Protein AF-A0A194QDL7-F1 (afdb_monomer_lite)

Secondary structure (DSSP, 8-state):
---------------------PPPP----PPP---SHHHHHHHHHHHHHHHHHHHHHHHHHHHHHHHHHHHHHHHHHH-GGG-TTPPPP-HHHHHHHHHHHHHHHHHHHHHHHHHHHHHHHHHHH--SEEESS----PPPSSTTEEEHHHHHHHHHHHHHHHHHHHHHHHHHHHHHS---

Radius of gyration: 39.27 Å; chains: 1; bounding box: 114×45×136 Å

Foldseek 3Di:
DDDDDDDDDDDDDDDDDDDDDDDDDDDDDDPDPPPDLVPVLCPLVVVLVVLVVVLVVLVVLLVVLVVVQVVLVVCCVVPVVVNPPDDRRPNVVSVVSNVVSVVSNVVSVVVSVVSVVVVVVCCVVPVAAEDAPDPDPDDDPDPRYHYPVRVVVVVVVVVVVVVVVVVVVVVVVVVPPDDD

Sequence (180 aa):
MNTVGGQPNVGMQMPVAGPIMQQPSPQQMQPAMSQQTQQDKLDNISKVKTLMGSLRESLNMSLKTGAQILHQNHCIDSNPQKSLDNPVPRFDKNLEEFFSLCDQMELHLRTAMTCIQQAQSAAHYLPLTVNTSRLDSGPPTQDTQLTYPQYLNTVRLQISYAKDIHDTLVAAAQNISPTE

pLDDT: mean 76.93, std 20.9, range [36.0, 98.5]

Organism: Papilio xuthus (NCBI:txid66420)

InterPro domains:
  IPR021018 Mediator complex, subunit Med29, metazoa [PF11568] (40-177)
  IPR021018 Mediator complex, subunit Med29, metazoa [PTHR28314] (8-178)

Structure (mmCIF, N/CA/C/O backbone):
data_AF-A0A194QDL7-F1
#
_entry.id   AF-A0A194QDL7-F1
#
loop_
_atom_site.group_PDB
_atom_site.id
_atom_site.type_symbol
_atom_site.label_atom_id
_atom_site.label_alt_id
_atom_site.label_comp_id
_atom_site.label_asym_id
_atom_site.label_entity_id
_atom_sit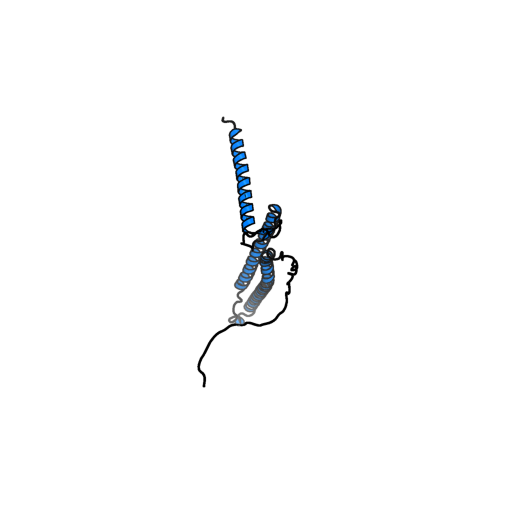e.label_seq_id
_atom_site.pdbx_PDB_ins_code
_atom_site.Cartn_x
_atom_site.Cartn_y
_atom_site.Cartn_z
_atom_site.occupancy
_atom_site.B_iso_or_equiv
_atom_site.auth_seq_id
_atom_site.auth_comp_id
_atom_site.auth_asym_id
_atom_site.auth_atom_id
_atom_site.pdbx_PDB_model_num
ATOM 1 N N . MET A 1 1 ? 66.497 2.562 92.379 1.00 43.41 1 MET A N 1
ATOM 2 C CA . MET A 1 1 ? 65.681 3.672 91.838 1.00 43.41 1 MET A CA 1
ATOM 3 C C . MET A 1 1 ? 64.584 3.070 90.977 1.00 43.41 1 MET A C 1
ATOM 5 O O . MET A 1 1 ? 64.835 2.064 90.331 1.00 43.41 1 MET A O 1
ATOM 9 N N . ASN A 1 2 ? 63.372 3.599 91.131 1.00 37.22 2 ASN A N 1
ATOM 10 C CA . ASN A 1 2 ? 62.102 2.868 91.161 1.00 37.22 2 ASN A CA 1
ATOM 11 C C . ASN A 1 2 ? 61.592 2.230 89.854 1.00 37.22 2 ASN A C 1
ATOM 13 O O . ASN A 1 2 ? 61.905 2.640 88.744 1.00 37.22 2 ASN A O 1
ATOM 17 N N . THR A 1 3 ? 60.749 1.229 90.099 1.00 39.28 3 THR A N 1
ATOM 18 C CA . THR A 1 3 ? 59.991 0.283 89.268 1.00 39.28 3 THR A CA 1
ATOM 19 C C . THR A 1 3 ? 58.612 0.782 88.805 1.00 39.28 3 THR A C 1
ATOM 21 O O . THR A 1 3 ? 57.963 1.458 89.595 1.00 39.28 3 THR A O 1
ATOM 24 N N . VAL A 1 4 ? 58.149 0.252 87.646 1.00 43.88 4 VAL A N 1
ATOM 25 C CA . VAL A 1 4 ? 56.754 -0.160 87.274 1.00 43.88 4 VAL A CA 1
ATOM 26 C C . VAL A 1 4 ? 55.699 0.972 87.226 1.00 43.88 4 VAL A C 1
ATOM 28 O O . VAL A 1 4 ? 55.685 1.830 88.087 1.00 43.88 4 VAL A O 1
ATOM 31 N N . GLY A 1 5 ? 54.735 1.103 86.307 1.00 39.75 5 GLY A N 1
ATOM 32 C CA . GLY A 1 5 ? 54.099 0.306 85.247 1.00 39.75 5 GLY A CA 1
ATOM 33 C C . GLY A 1 5 ? 52.639 0.818 85.117 1.00 39.75 5 GLY A C 1
ATOM 34 O O . GLY A 1 5 ? 52.109 1.323 86.103 1.00 39.75 5 GLY A O 1
ATOM 35 N N . GLY A 1 6 ? 51.982 0.720 83.947 1.00 40.16 6 GLY A N 1
ATOM 36 C CA . GLY A 1 6 ? 50.527 0.972 83.821 1.00 40.16 6 GLY A CA 1
ATOM 37 C C . GLY A 1 6 ? 50.029 1.612 82.508 1.00 40.16 6 GLY A C 1
ATOM 38 O O . GLY A 1 6 ? 50.235 2.795 82.270 1.00 40.16 6 GLY A O 1
ATOM 39 N N . GLN A 1 7 ? 49.335 0.812 81.688 1.00 36.00 7 GLN A N 1
ATOM 40 C CA . GLN A 1 7 ? 48.337 1.181 80.651 1.00 36.00 7 GLN A CA 1
ATOM 41 C C . GLN A 1 7 ? 47.029 1.746 81.291 1.00 36.00 7 GLN A C 1
ATOM 43 O O . GLN A 1 7 ? 46.950 1.687 82.519 1.00 36.00 7 GLN A O 1
ATOM 48 N N . PRO A 1 8 ? 45.936 2.128 80.563 1.00 51.75 8 PRO A N 1
ATOM 49 C CA . PRO A 1 8 ? 45.707 2.351 79.112 1.00 51.75 8 PRO A CA 1
ATOM 50 C C . PRO A 1 8 ? 44.877 3.638 78.758 1.00 51.75 8 PRO A C 1
ATOM 52 O O . PRO A 1 8 ? 44.421 4.351 79.640 1.00 51.75 8 PRO A O 1
ATOM 55 N N . ASN A 1 9 ? 44.699 3.897 77.443 1.00 39.31 9 ASN A N 1
ATOM 56 C CA . ASN A 1 9 ? 43.474 4.295 76.679 1.00 39.31 9 ASN A CA 1
ATOM 57 C C . ASN A 1 9 ? 42.371 5.112 77.419 1.00 39.31 9 ASN A C 1
ATOM 59 O O . ASN A 1 9 ? 41.928 4.689 78.476 1.00 39.31 9 ASN A O 1
ATOM 63 N N . VAL A 1 10 ? 41.777 6.223 76.952 1.00 40.59 10 VAL A N 1
ATOM 64 C CA . VAL A 1 10 ? 41.066 6.548 75.687 1.00 40.59 10 VAL A CA 1
ATOM 65 C C . VAL A 1 10 ? 40.768 8.067 75.709 1.00 40.59 10 VAL A C 1
ATOM 67 O O . VAL A 1 10 ? 40.562 8.608 76.794 1.00 40.59 10 VAL A O 1
ATOM 70 N N . GLY A 1 11 ? 40.618 8.756 74.567 1.00 37.12 11 GLY A N 1
ATOM 71 C CA . GLY A 1 11 ? 40.068 10.125 74.593 1.00 37.12 11 GLY A CA 1
ATOM 72 C C . GLY A 1 11 ? 40.043 10.888 73.269 1.00 37.12 11 GLY A C 1
ATOM 73 O O . GLY A 1 11 ? 40.962 11.633 72.961 1.00 37.12 11 GLY A O 1
ATOM 74 N N . MET A 1 12 ? 38.956 10.704 72.524 1.00 46.19 12 MET A N 1
ATOM 75 C CA . MET A 1 12 ? 38.547 11.358 71.273 1.00 46.19 12 MET A CA 1
ATOM 76 C C . MET A 1 12 ? 38.561 12.904 71.322 1.00 46.19 12 MET A C 1
ATOM 78 O O . MET A 1 12 ? 38.083 13.487 72.292 1.00 46.19 12 MET A O 1
ATOM 82 N N . GLN A 1 13 ? 38.955 13.562 70.224 1.00 39.31 13 GLN A N 1
ATOM 83 C CA . GLN A 1 13 ? 38.530 14.930 69.882 1.00 39.31 13 GLN A CA 1
ATOM 84 C C . GLN A 1 13 ? 38.632 15.155 68.364 1.00 39.31 13 GLN A C 1
ATOM 86 O O . GLN A 1 13 ? 39.713 15.050 67.798 1.00 39.31 13 GLN A O 1
ATOM 91 N N . MET A 1 14 ? 37.507 15.477 67.717 1.00 48.19 14 MET A N 1
ATOM 92 C CA . MET A 1 14 ? 37.441 16.099 66.385 1.00 48.19 14 MET A CA 1
ATOM 93 C C . MET A 1 14 ? 36.267 17.101 66.361 1.00 48.19 14 MET A C 1
ATOM 95 O O . MET A 1 14 ? 35.230 16.799 66.960 1.00 48.19 14 MET A O 1
ATOM 99 N N . PRO A 1 15 ? 36.394 18.274 65.703 1.00 49.03 15 PRO A N 1
ATOM 100 C CA . PRO A 1 15 ? 35.397 19.345 65.763 1.00 49.03 15 PRO A CA 1
ATOM 101 C C . PRO A 1 15 ? 34.467 19.455 64.526 1.00 49.03 15 PRO A C 1
ATOM 103 O O . PRO A 1 15 ? 34.892 19.246 63.398 1.00 49.03 15 PRO A O 1
ATOM 106 N N . VAL A 1 16 ? 33.205 19.827 64.809 1.00 43.22 16 VAL A N 1
ATOM 107 C CA . VAL A 1 16 ? 32.299 20.856 64.213 1.00 43.22 16 VAL A CA 1
ATOM 108 C C . VAL A 1 16 ? 32.047 20.981 62.686 1.00 43.22 16 VAL A C 1
ATOM 110 O O . VAL A 1 16 ? 32.975 21.188 61.917 1.00 43.22 16 VAL A O 1
ATOM 113 N N . ALA A 1 17 ? 30.738 21.068 62.336 1.00 40.69 17 ALA A N 1
ATOM 114 C CA . ALA A 1 17 ? 30.028 21.952 61.358 1.00 40.69 17 ALA A CA 1
ATOM 115 C C . ALA A 1 17 ? 29.043 21.144 60.471 1.00 40.69 17 ALA A C 1
ATOM 117 O O . ALA A 1 17 ? 29.477 20.335 59.666 1.00 40.69 17 ALA A O 1
ATOM 118 N N . GLY A 1 18 ? 27.713 21.179 60.647 1.00 43.12 18 GLY A N 1
ATOM 119 C CA . GLY A 1 18 ? 26.766 22.220 60.201 1.00 43.12 18 GLY A CA 1
ATOM 120 C C . GLY A 1 18 ? 25.701 21.581 59.263 1.00 43.12 18 GLY A C 1
ATOM 121 O O . GLY A 1 18 ? 26.081 20.742 58.449 1.00 43.12 18 GLY A O 1
ATOM 122 N N . PRO A 1 19 ? 24.386 21.885 59.360 1.00 50.78 19 PRO A N 1
ATOM 123 C CA . PRO A 1 19 ? 23.350 21.220 58.557 1.00 50.78 19 PRO A CA 1
ATOM 124 C C . PRO A 1 19 ? 23.011 22.007 57.277 1.00 50.78 19 PRO A C 1
ATOM 126 O O . PRO A 1 19 ? 22.658 23.182 57.346 1.00 50.78 19 PRO A O 1
ATOM 129 N N . ILE A 1 20 ? 23.053 21.355 56.109 1.00 44.16 20 ILE A N 1
ATOM 130 C CA . ILE A 1 20 ? 22.473 21.875 54.858 1.00 44.16 20 ILE A CA 1
ATOM 131 C C . ILE A 1 20 ? 21.301 20.974 54.472 1.00 44.16 20 ILE A C 1
ATOM 133 O O . ILE A 1 20 ? 21.470 19.817 54.095 1.00 44.16 20 ILE A O 1
ATOM 137 N N . MET A 1 21 ? 20.101 21.531 54.597 1.00 47.25 21 MET A N 1
ATOM 138 C CA . MET A 1 21 ? 18.838 20.947 54.166 1.00 47.25 21 MET A CA 1
ATOM 139 C C . MET A 1 21 ? 18.707 21.192 52.651 1.00 47.25 21 MET A C 1
ATOM 141 O O . MET A 1 21 ? 18.579 22.338 52.224 1.00 47.25 21 MET A O 1
ATOM 145 N N . GLN A 1 22 ? 18.803 20.143 51.829 1.00 45.94 22 GLN A N 1
ATOM 146 C CA . GLN A 1 22 ? 18.569 20.238 50.383 1.00 45.94 22 GLN A CA 1
ATOM 147 C C . GLN A 1 22 ? 17.073 20.120 50.080 1.00 45.94 22 GLN A C 1
ATOM 149 O O . GLN A 1 22 ? 16.410 19.149 50.433 1.00 45.94 22 GLN A O 1
ATOM 154 N N . GLN A 1 23 ? 16.567 21.158 49.426 1.00 45.81 23 GLN A N 1
ATOM 155 C CA . GLN A 1 23 ? 15.214 21.320 48.913 1.00 45.81 23 GLN A CA 1
ATOM 156 C C . GLN A 1 23 ? 15.105 20.596 47.552 1.00 45.81 23 GLN A C 1
ATOM 158 O O . GLN A 1 23 ? 15.965 20.829 46.700 1.00 45.81 23 GLN A O 1
ATOM 163 N N . PRO A 1 24 ? 14.098 19.743 47.286 1.00 48.81 24 PRO A N 1
ATOM 164 C CA . PRO A 1 24 ? 13.868 19.231 45.940 1.00 48.81 24 PRO A CA 1
ATOM 165 C C . PRO A 1 24 ? 13.118 20.273 45.097 1.00 48.81 24 PRO A C 1
ATOM 167 O O . PRO A 1 24 ? 12.018 20.703 45.445 1.00 48.81 24 PRO A O 1
ATOM 170 N N . SER A 1 25 ? 13.720 20.670 43.979 1.00 40.09 25 SER A N 1
ATOM 171 C CA . SER A 1 25 ? 13.122 21.522 42.946 1.00 40.09 25 SER A CA 1
ATOM 172 C C . SER A 1 25 ? 11.978 20.800 42.210 1.00 40.09 25 SER A C 1
ATOM 174 O O . SER A 1 25 ? 12.116 19.611 41.913 1.00 40.09 25 SER A O 1
ATOM 176 N N . PRO A 1 26 ? 10.884 21.484 41.823 1.00 45.59 26 PRO A N 1
ATOM 177 C CA . PRO A 1 26 ? 9.868 20.908 40.946 1.00 45.59 26 PRO A CA 1
ATOM 178 C C . PRO A 1 26 ? 10.416 20.805 39.515 1.00 45.59 26 PRO A C 1
ATOM 180 O O . PRO A 1 26 ? 10.685 21.812 38.857 1.00 45.59 26 PRO A O 1
ATOM 183 N N . GLN A 1 27 ? 10.613 19.575 39.038 1.00 43.69 27 GLN A N 1
ATOM 184 C CA . GLN A 1 27 ? 10.964 19.315 37.646 1.00 43.69 27 GLN A CA 1
ATOM 185 C C . GLN A 1 27 ? 9.821 19.718 36.714 1.00 43.69 27 GLN A C 1
ATOM 187 O O . GLN A 1 27 ? 8.648 19.422 36.937 1.00 43.69 27 GLN A O 1
ATOM 192 N N . GLN A 1 28 ? 10.233 20.426 35.668 1.00 43.16 28 GLN A N 1
ATOM 193 C CA . GLN A 1 28 ? 9.430 20.953 34.583 1.00 43.16 28 GLN A CA 1
ATOM 194 C C . GLN A 1 28 ? 8.570 19.873 33.926 1.00 43.16 28 GLN A C 1
ATOM 196 O O . GLN A 1 28 ? 9.044 18.812 33.526 1.00 43.16 28 GLN A O 1
ATOM 201 N N . MET A 1 29 ? 7.301 20.221 33.751 1.00 42.22 29 MET A N 1
ATOM 202 C CA . MET A 1 29 ? 6.344 19.541 32.895 1.00 42.22 29 MET A CA 1
ATOM 203 C C . MET A 1 29 ? 6.812 19.675 31.436 1.00 42.22 29 MET A C 1
ATOM 205 O O . MET A 1 29 ? 6.595 20.702 30.796 1.00 42.22 29 MET A O 1
ATOM 209 N N . GLN A 1 30 ? 7.500 18.661 30.911 1.00 38.16 30 GLN A N 1
ATOM 210 C CA . GLN A 1 30 ? 7.699 18.526 29.468 1.00 38.16 30 GLN A CA 1
ATOM 211 C C . GLN A 1 30 ? 6.377 18.071 28.830 1.00 38.16 30 GLN A C 1
ATOM 213 O O . GLN A 1 30 ? 5.763 17.124 29.329 1.00 38.16 30 GLN A O 1
ATOM 218 N N . PRO A 1 31 ? 5.917 18.703 27.734 1.00 42.41 31 PRO A N 1
ATOM 219 C CA . PRO A 1 31 ? 4.755 18.217 27.010 1.00 42.41 31 PRO A CA 1
ATOM 220 C C . PRO A 1 31 ? 5.083 16.841 26.425 1.00 42.41 31 PRO A C 1
ATOM 222 O O . PRO A 1 31 ? 6.023 16.684 25.644 1.00 42.41 31 PRO A O 1
ATOM 225 N N . ALA A 1 32 ? 4.312 15.839 26.846 1.00 41.03 32 ALA A N 1
ATOM 226 C CA . ALA A 1 32 ? 4.410 14.477 26.356 1.00 41.03 32 ALA A CA 1
ATOM 227 C C . ALA A 1 32 ? 4.250 14.462 24.829 1.00 41.03 32 ALA A C 1
ATOM 229 O O . ALA A 1 32 ? 3.230 14.885 24.284 1.00 41.03 32 ALA A O 1
ATOM 230 N N . MET A 1 33 ? 5.290 13.972 24.153 1.00 40.19 33 MET A N 1
ATOM 231 C CA . MET A 1 33 ? 5.301 13.660 22.730 1.00 40.19 33 MET A CA 1
ATOM 232 C C . MET A 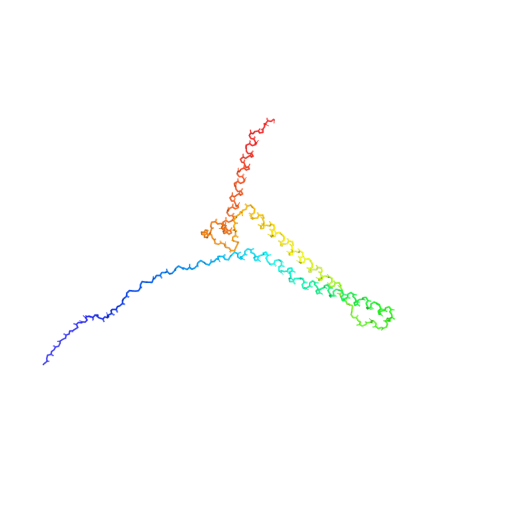1 33 ? 4.112 12.760 22.374 1.00 40.19 33 MET A C 1
ATOM 234 O O . MET A 1 33 ? 4.127 11.552 22.594 1.00 40.19 33 MET A O 1
ATOM 238 N N . SER A 1 34 ? 3.120 13.334 21.708 1.00 44.56 34 SER A N 1
ATOM 239 C CA . SER A 1 34 ? 2.057 12.645 20.970 1.00 44.56 34 SER A CA 1
ATOM 240 C C . SER A 1 34 ? 2.557 12.017 19.651 1.00 44.56 34 SER A C 1
ATOM 242 O O . SER A 1 34 ? 1.790 11.813 18.715 1.00 44.56 34 SER A O 1
ATOM 244 N N . GLN A 1 35 ? 3.855 11.710 19.544 1.00 45.34 35 GLN A N 1
ATOM 245 C CA . GLN A 1 35 ? 4.524 11.504 18.255 1.00 45.34 35 GLN A CA 1
ATOM 246 C C . GLN A 1 35 ? 4.619 10.039 17.790 1.00 45.34 35 GLN A C 1
ATOM 248 O O . GLN A 1 35 ? 5.016 9.802 16.655 1.00 45.34 35 GLN A O 1
ATOM 253 N N . GLN A 1 36 ? 4.231 9.047 18.599 1.00 48.34 36 GLN A N 1
ATOM 254 C CA . GLN A 1 36 ? 4.430 7.641 18.207 1.00 48.34 36 GLN A CA 1
ATOM 255 C C . GLN A 1 36 ? 3.329 7.066 17.302 1.00 48.34 36 GLN A C 1
ATOM 257 O O . GLN A 1 36 ? 3.643 6.294 16.404 1.00 48.34 36 GLN A O 1
ATOM 262 N N . THR A 1 37 ? 2.064 7.484 17.417 1.00 50.25 37 THR A N 1
ATOM 263 C CA . THR A 1 37 ? 0.989 6.950 16.547 1.00 50.25 37 THR A CA 1
ATOM 264 C C . THR A 1 37 ? 1.044 7.509 15.117 1.00 50.25 37 THR A C 1
ATOM 266 O O . THR A 1 37 ? 0.453 6.951 14.195 1.00 50.25 37 THR A O 1
ATOM 269 N N . GLN A 1 38 ? 1.764 8.615 14.900 1.00 50.00 38 GLN A N 1
ATOM 270 C CA . GLN A 1 38 ? 1.958 9.192 13.567 1.00 50.00 38 GLN A CA 1
ATOM 271 C C . GLN A 1 38 ? 3.030 8.452 12.752 1.00 50.00 38 GLN A C 1
ATOM 273 O O . GLN A 1 38 ? 3.029 8.556 11.525 1.00 50.00 38 GLN A O 1
ATOM 278 N N . GLN A 1 39 ? 3.910 7.688 13.406 1.00 49.38 39 GLN A N 1
ATOM 279 C CA . GLN A 1 39 ? 5.097 7.120 12.773 1.00 49.38 39 GLN A CA 1
ATOM 280 C C . GLN A 1 39 ? 4.774 5.938 11.840 1.00 49.38 39 GLN A C 1
ATOM 282 O O . GLN A 1 39 ? 5.296 5.903 10.729 1.00 49.38 39 GLN A O 1
ATOM 287 N N . ASP A 1 40 ? 3.818 5.068 12.193 1.00 51.62 40 ASP A N 1
ATOM 288 C CA . ASP A 1 40 ? 3.339 3.993 11.300 1.00 51.62 40 ASP A CA 1
ATOM 289 C C . ASP A 1 40 ? 2.568 4.527 10.079 1.00 51.62 40 ASP A C 1
ATOM 291 O O . ASP A 1 40 ? 2.697 4.028 8.959 1.00 51.62 40 ASP A O 1
ATOM 295 N N . LYS A 1 41 ? 1.793 5.606 10.262 1.00 54.16 41 LYS A N 1
ATOM 296 C CA . LYS A 1 41 ? 1.061 6.270 9.169 1.00 54.16 41 LYS A CA 1
ATOM 297 C C . LYS A 1 41 ? 2.012 6.943 8.170 1.00 54.16 41 LYS A C 1
ATOM 299 O O . LYS A 1 41 ? 1.700 7.044 6.982 1.00 54.16 41 LYS A O 1
ATOM 304 N N . LEU A 1 42 ? 3.161 7.414 8.654 1.00 57.78 42 LEU A N 1
ATOM 305 C CA . LEU A 1 42 ? 4.194 8.053 7.844 1.00 57.78 42 LEU A CA 1
ATOM 306 C C . LEU A 1 42 ? 5.056 7.046 7.075 1.00 57.78 42 LEU A C 1
ATOM 308 O O . LEU A 1 42 ? 5.642 7.447 6.074 1.00 57.78 42 LEU A O 1
ATOM 312 N N . ASP A 1 43 ? 5.096 5.766 7.451 1.00 84.00 43 ASP A N 1
ATOM 313 C CA . ASP A 1 43 ? 5.973 4.787 6.799 1.00 84.00 43 ASP A CA 1
ATOM 314 C C . ASP A 1 43 ? 5.513 4.438 5.372 1.00 84.00 43 ASP A C 1
ATOM 316 O O . ASP A 1 43 ? 6.257 4.625 4.410 1.00 84.00 43 ASP A O 1
ATOM 320 N N . ASN A 1 44 ? 4.247 4.047 5.184 1.00 92.19 44 ASN A N 1
ATOM 321 C CA . ASN A 1 44 ? 3.736 3.668 3.856 1.00 92.19 44 ASN A CA 1
ATOM 322 C C . ASN A 1 44 ? 3.744 4.836 2.855 1.00 92.19 44 ASN A C 1
ATOM 324 O O . ASN A 1 44 ? 4.143 4.670 1.704 1.00 92.19 44 ASN A O 1
ATOM 328 N N . ILE A 1 45 ? 3.355 6.040 3.288 1.00 93.38 45 ILE A N 1
ATOM 329 C CA . ILE A 1 45 ? 3.378 7.229 2.421 1.00 93.38 45 ILE A CA 1
ATOM 330 C C . ILE A 1 45 ? 4.816 7.640 2.087 1.00 93.38 45 ILE A C 1
ATOM 332 O O . ILE A 1 45 ? 5.091 8.039 0.954 1.00 93.38 45 ILE A O 1
ATOM 336 N N . SER A 1 46 ? 5.745 7.537 3.041 1.00 93.00 46 SER A N 1
ATOM 337 C CA . SER A 1 46 ? 7.158 7.834 2.780 1.00 93.00 46 SER A CA 1
ATOM 338 C C . SER A 1 46 ? 7.773 6.823 1.817 1.00 93.00 46 SER A C 1
ATOM 340 O O . SER A 1 46 ? 8.479 7.232 0.900 1.00 93.00 46 SER A O 1
ATOM 342 N N . LYS A 1 47 ? 7.433 5.534 1.936 1.00 94.31 47 LYS A N 1
ATOM 343 C CA . LYS A 1 47 ? 7.845 4.493 0.982 1.00 94.31 47 LYS A CA 1
ATOM 344 C C . LYS A 1 47 ? 7.376 4.796 -0.440 1.00 94.31 47 LYS A C 1
ATOM 346 O O . LYS A 1 47 ? 8.193 4.780 -1.353 1.00 94.31 47 LYS A O 1
ATOM 351 N N . VAL A 1 48 ? 6.111 5.186 -0.629 1.00 96.31 48 VAL A N 1
ATOM 352 C CA . VAL A 1 48 ? 5.597 5.610 -1.949 1.00 96.31 48 VAL A CA 1
ATOM 353 C C . VAL A 1 48 ? 6.391 6.797 -2.500 1.00 96.31 48 VAL A C 1
ATOM 355 O O . VAL A 1 48 ? 6.770 6.794 -3.668 1.00 96.31 48 VAL A O 1
ATOM 358 N N . LYS A 1 49 ? 6.691 7.803 -1.667 1.00 94.94 49 LYS A N 1
ATOM 359 C CA . LYS A 1 49 ? 7.498 8.962 -2.085 1.00 94.94 49 LYS A CA 1
ATOM 360 C C . LYS A 1 49 ? 8.913 8.570 -2.509 1.00 94.94 49 LYS A C 1
ATOM 362 O O . LYS A 1 49 ? 9.417 9.140 -3.470 1.00 94.94 49 LYS A O 1
ATOM 367 N N . THR A 1 50 ? 9.535 7.608 -1.834 1.00 94.00 50 THR A N 1
ATOM 368 C CA . THR A 1 50 ? 10.840 7.069 -2.241 1.00 94.00 50 THR A CA 1
ATOM 369 C C . THR A 1 50 ? 10.739 6.329 -3.578 1.00 94.00 50 THR A C 1
ATOM 371 O O . THR A 1 50 ? 11.561 6.557 -4.464 1.00 94.00 50 THR A O 1
ATOM 374 N N . LEU A 1 51 ? 9.694 5.516 -3.770 1.00 96.62 51 LEU A N 1
ATOM 375 C CA . LEU A 1 51 ? 9.479 4.746 -5.003 1.00 96.62 51 LEU A CA 1
ATOM 376 C C . LEU A 1 51 ? 9.206 5.616 -6.236 1.00 96.62 51 LEU A C 1
ATOM 378 O O . LEU A 1 51 ? 9.540 5.210 -7.346 1.00 96.62 51 LEU A O 1
ATOM 382 N N . MET A 1 52 ? 8.677 6.831 -6.062 1.00 96.44 52 MET A N 1
ATOM 383 C CA . MET A 1 52 ? 8.454 7.781 -7.164 1.00 96.44 52 MET A CA 1
ATOM 384 C C . MET A 1 52 ? 9.716 8.055 -7.996 1.00 96.44 52 MET A C 1
ATOM 386 O O . MET A 1 52 ? 9.615 8.243 -9.210 1.00 96.44 52 MET A O 1
ATOM 390 N N . GLY A 1 53 ? 10.894 8.099 -7.360 1.00 96.06 53 GLY A N 1
ATOM 391 C CA . GLY A 1 53 ? 12.168 8.289 -8.060 1.00 96.06 53 GLY A CA 1
ATOM 392 C C . GLY A 1 53 ? 12.477 7.113 -8.984 1.00 96.06 53 GLY A C 1
ATOM 393 O O . GLY A 1 53 ? 12.609 7.293 -10.195 1.00 96.06 53 GLY A O 1
ATOM 394 N N . SER A 1 54 ? 12.480 5.904 -8.423 1.00 97.00 54 SER A N 1
ATOM 395 C CA . SER A 1 54 ? 12.718 4.657 -9.157 1.00 97.00 54 SER A CA 1
ATOM 396 C C . SER A 1 54 ? 11.695 4.429 -10.271 1.00 97.00 54 SER A C 1
ATOM 398 O O . SER A 1 54 ? 12.064 4.020 -11.369 1.00 97.00 54 SER A O 1
ATOM 400 N N . LEU A 1 55 ? 10.421 4.764 -10.043 1.00 98.00 55 LEU A N 1
ATOM 401 C CA . LEU A 1 55 ? 9.372 4.660 -11.060 1.00 98.00 55 LEU A CA 1
ATOM 402 C C . LEU A 1 55 ? 9.671 5.557 -12.268 1.00 98.00 55 LEU A C 1
ATOM 404 O O . LEU A 1 55 ? 9.555 5.131 -13.419 1.00 98.00 55 LEU A O 1
ATOM 408 N N . ARG A 1 56 ? 10.087 6.805 -12.013 1.00 97.75 56 ARG A N 1
ATOM 409 C CA . ARG A 1 56 ? 10.444 7.757 -13.071 1.00 97.75 56 ARG A CA 1
ATOM 410 C C . ARG A 1 56 ? 11.648 7.272 -13.877 1.00 97.75 56 ARG A C 1
ATOM 412 O O . ARG A 1 56 ? 11.660 7.420 -15.100 1.00 97.75 56 ARG A O 1
ATOM 419 N N . GLU A 1 57 ? 12.649 6.720 -13.203 1.00 97.50 57 GLU A N 1
ATOM 420 C CA . GLU A 1 57 ? 13.847 6.170 -13.840 1.00 97.50 57 GLU A CA 1
ATOM 421 C C . GLU A 1 57 ? 13.521 4.938 -14.691 1.00 97.50 57 GLU A C 1
ATOM 423 O O . GLU A 1 57 ? 13.887 4.900 -15.867 1.00 97.50 57 GLU A O 1
ATOM 428 N N . SER A 1 58 ? 12.759 3.987 -14.148 1.00 97.50 58 SER A N 1
ATOM 429 C CA . SER A 1 58 ? 12.329 2.773 -14.849 1.00 97.50 58 SER A CA 1
ATOM 430 C C . SER A 1 58 ? 11.486 3.088 -16.094 1.00 97.50 58 SER A C 1
ATOM 432 O O . SER A 1 58 ? 11.733 2.545 -17.177 1.00 97.50 58 SER A O 1
ATOM 434 N N . LEU A 1 59 ? 10.567 4.059 -16.007 1.00 97.62 59 LEU A N 1
ATOM 435 C CA . LEU A 1 59 ? 9.813 4.542 -17.168 1.00 97.62 59 LEU A CA 1
ATOM 436 C C . LEU A 1 59 ? 10.739 5.155 -18.229 1.00 97.62 59 LEU A C 1
ATOM 438 O O . LEU A 1 59 ? 10.603 4.874 -19.421 1.00 97.62 59 LEU A O 1
ATOM 442 N N . ASN A 1 60 ? 11.702 5.983 -17.813 1.00 97.38 60 ASN A N 1
ATOM 443 C CA . ASN A 1 60 ? 12.660 6.589 -18.735 1.00 97.38 60 ASN A CA 1
ATOM 444 C C . ASN A 1 60 ? 13.514 5.533 -19.451 1.00 97.38 60 ASN A C 1
ATOM 446 O O . ASN A 1 60 ? 13.728 5.638 -20.661 1.00 97.38 60 ASN A O 1
ATOM 450 N N . MET A 1 61 ? 13.968 4.515 -18.722 1.00 95.88 61 MET A N 1
ATOM 451 C CA . MET A 1 61 ? 14.724 3.394 -19.277 1.00 95.88 61 MET A CA 1
ATOM 452 C C . MET A 1 61 ? 13.888 2.575 -20.255 1.00 95.88 61 MET A C 1
ATOM 454 O O . MET A 1 61 ? 14.351 2.304 -21.361 1.00 95.88 61 MET A O 1
ATOM 458 N N . SER A 1 62 ? 12.636 2.270 -19.908 1.00 96.25 62 SER A N 1
ATOM 459 C CA . SER A 1 62 ? 11.696 1.585 -20.801 1.00 96.25 62 SER A CA 1
ATOM 460 C C . SER A 1 62 ? 11.546 2.330 -22.130 1.00 96.25 62 SER A C 1
ATOM 462 O O . SER A 1 62 ? 11.735 1.744 -23.196 1.00 96.25 62 SER A O 1
ATOM 464 N N . LEU A 1 63 ? 11.311 3.646 -22.083 1.00 97.19 63 LEU A N 1
ATOM 465 C CA . LEU A 1 63 ? 11.176 4.476 -23.284 1.00 97.19 63 LEU A CA 1
ATOM 466 C C . LEU A 1 63 ? 12.466 4.531 -24.115 1.00 97.19 63 LEU A C 1
ATOM 468 O O . LEU A 1 63 ? 12.412 4.400 -25.338 1.00 97.19 63 LEU A O 1
ATOM 472 N N . LYS A 1 64 ? 13.630 4.690 -23.472 1.00 95.88 64 LYS A N 1
ATOM 473 C CA . LYS A 1 64 ? 14.934 4.692 -24.157 1.00 95.88 64 LYS A CA 1
ATOM 474 C C . LYS A 1 64 ? 15.196 3.373 -24.874 1.00 95.88 64 LYS A C 1
ATOM 476 O O . LYS A 1 64 ? 15.594 3.377 -26.035 1.00 95.88 64 LYS A O 1
ATOM 481 N N .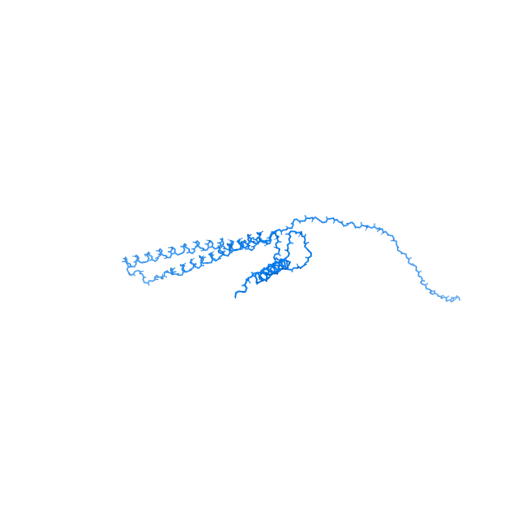 THR A 1 65 ? 14.958 2.254 -24.201 1.00 95.19 65 THR A N 1
ATOM 482 C CA . THR A 1 65 ? 15.160 0.917 -24.763 1.00 95.19 65 THR A CA 1
ATOM 483 C C . THR A 1 65 ? 14.177 0.634 -25.898 1.00 95.19 65 THR A C 1
ATOM 485 O O . THR A 1 65 ? 14.593 0.127 -26.936 1.00 95.19 65 THR A O 1
ATOM 488 N N . GLY A 1 66 ? 12.910 1.042 -25.772 1.00 95.12 66 GLY A N 1
ATOM 489 C CA . GLY A 1 66 ? 11.940 0.954 -26.867 1.00 95.12 66 GLY A CA 1
ATOM 490 C C . GLY A 1 66 ? 12.363 1.767 -28.097 1.00 95.12 66 GLY A C 1
ATOM 491 O O . GLY A 1 66 ? 12.346 1.256 -29.215 1.00 95.12 66 GLY A O 1
ATOM 492 N N . ALA A 1 67 ? 12.833 3.003 -27.901 1.00 95.06 67 ALA A N 1
ATOM 493 C CA . ALA A 1 67 ? 13.348 3.835 -28.989 1.00 95.06 67 ALA A CA 1
ATOM 494 C C . ALA A 1 67 ? 14.583 3.217 -29.674 1.00 95.06 67 ALA A C 1
ATOM 496 O O . ALA A 1 67 ? 14.698 3.266 -30.898 1.00 95.06 67 ALA A O 1
ATOM 497 N N . GLN A 1 68 ? 15.483 2.597 -28.903 1.00 92.69 68 GLN A N 1
ATOM 498 C CA . GLN A 1 68 ? 16.642 1.876 -29.440 1.00 92.69 68 GLN A CA 1
ATOM 499 C C . GLN A 1 68 ? 16.229 0.682 -30.304 1.00 92.69 68 GLN A C 1
ATOM 501 O O . GLN A 1 68 ? 16.814 0.491 -31.366 1.00 92.69 68 GLN A O 1
ATOM 506 N N . ILE A 1 69 ? 15.215 -0.085 -29.888 1.00 92.31 69 ILE A N 1
ATOM 507 C CA . ILE A 1 69 ? 14.685 -1.209 -30.677 1.00 92.31 69 ILE A CA 1
ATOM 508 C C . ILE A 1 69 ? 14.109 -0.707 -32.003 1.00 92.31 69 ILE A C 1
ATOM 510 O O . ILE A 1 69 ? 14.449 -1.236 -33.056 1.00 92.31 69 ILE A O 1
ATOM 514 N N . LEU A 1 70 ? 13.293 0.352 -31.979 1.00 92.81 70 LEU A N 1
ATOM 515 C CA . LEU A 1 70 ? 12.726 0.932 -33.203 1.00 92.81 70 LEU A CA 1
ATOM 516 C C . LEU A 1 70 ? 13.816 1.423 -34.165 1.00 92.81 70 LEU A C 1
ATOM 518 O O . LEU A 1 70 ? 13.742 1.180 -35.369 1.00 92.81 70 LEU A O 1
ATOM 522 N N . HIS A 1 71 ? 14.847 2.084 -33.637 1.00 90.75 71 HIS A N 1
ATOM 523 C CA . HIS A 1 71 ? 15.975 2.546 -34.439 1.00 90.75 71 HIS A CA 1
ATOM 524 C C . HIS A 1 71 ? 16.797 1.382 -35.013 1.00 90.75 71 HIS A C 1
ATOM 526 O O . HIS A 1 71 ? 17.186 1.421 -36.179 1.00 90.75 71 HIS A O 1
ATOM 532 N N . GLN A 1 72 ? 17.034 0.336 -34.217 1.00 88.25 72 GLN A N 1
ATOM 533 C CA . GLN A 1 72 ? 17.730 -0.869 -34.663 1.00 88.25 72 GLN A CA 1
ATOM 534 C C . GLN A 1 72 ? 16.962 -1.559 -35.797 1.00 88.25 72 GLN A C 1
ATOM 536 O O . GLN A 1 72 ? 17.567 -1.867 -36.820 1.00 88.25 72 GLN A O 1
ATOM 541 N N . ASN A 1 73 ? 15.641 -1.706 -35.664 1.00 88.94 73 ASN A N 1
ATOM 542 C CA . ASN A 1 73 ? 14.786 -2.272 -36.710 1.00 88.94 73 ASN A CA 1
ATOM 543 C C . ASN A 1 73 ? 14.888 -1.468 -38.015 1.00 88.94 73 ASN A C 1
ATOM 545 O O . ASN A 1 73 ? 15.142 -2.035 -39.072 1.00 88.94 73 ASN A O 1
ATOM 549 N N . HIS A 1 74 ? 14.819 -0.137 -37.938 1.00 89.56 74 HIS A N 1
ATOM 550 C CA . HIS A 1 74 ? 14.984 0.717 -39.116 1.00 89.56 74 HIS A CA 1
ATOM 551 C C . HIS A 1 74 ? 16.356 0.555 -39.801 1.00 89.56 74 HIS A C 1
ATOM 553 O O . HIS A 1 74 ? 16.450 0.560 -41.032 1.00 89.56 74 HIS A O 1
ATOM 559 N N . CYS A 1 75 ? 17.432 0.409 -39.021 1.00 86.38 75 CYS A N 1
ATOM 560 C CA . CYS A 1 75 ? 18.781 0.176 -39.541 1.00 86.38 75 CYS A CA 1
ATOM 561 C C . CYS A 1 75 ? 18.926 -1.202 -40.206 1.00 86.38 75 CYS A C 1
ATOM 563 O O . CYS A 1 75 ? 19.604 -1.299 -41.231 1.00 86.38 75 CYS A O 1
ATOM 565 N N . ILE A 1 76 ? 18.284 -2.241 -39.655 1.00 86.94 76 ILE A N 1
ATOM 566 C CA . ILE A 1 76 ? 18.208 -3.580 -40.261 1.00 86.94 76 ILE A CA 1
ATOM 567 C C . ILE A 1 76 ? 17.549 -3.495 -41.638 1.00 86.94 76 ILE A C 1
ATOM 569 O O . ILE A 1 76 ? 18.115 -3.992 -42.611 1.00 86.94 76 ILE A O 1
ATOM 573 N N . ASP A 1 77 ? 16.406 -2.812 -41.721 1.00 86.69 77 ASP A N 1
ATOM 574 C CA . ASP A 1 77 ? 15.635 -2.671 -42.959 1.00 86.69 77 ASP A CA 1
ATOM 575 C C . ASP A 1 77 ? 16.385 -1.853 -44.021 1.00 86.69 77 ASP A C 1
ATOM 577 O O . ASP A 1 77 ? 16.339 -2.163 -45.211 1.00 86.69 77 ASP A O 1
ATOM 581 N N . SER A 1 78 ? 17.105 -0.811 -43.594 1.00 86.69 78 SER A N 1
ATOM 582 C CA . SER A 1 78 ? 17.800 0.111 -44.501 1.00 86.69 78 SER A CA 1
ATOM 583 C C . SER A 1 78 ? 19.168 -0.403 -44.968 1.00 86.69 78 SER A C 1
ATOM 585 O O . SER A 1 78 ? 19.611 -0.044 -46.058 1.00 86.69 78 SER A O 1
ATOM 587 N N . ASN A 1 79 ? 19.875 -1.201 -44.155 1.00 79.19 79 ASN A N 1
ATOM 588 C CA . ASN A 1 79 ? 21.180 -1.767 -44.510 1.00 79.19 79 ASN A CA 1
ATOM 589 C C . ASN A 1 79 ? 21.515 -3.038 -43.684 1.00 79.19 79 ASN A C 1
ATOM 591 O O . ASN A 1 79 ? 22.269 -2.960 -42.702 1.00 79.19 79 ASN A O 1
ATOM 595 N N . PRO A 1 80 ? 21.053 -4.231 -44.106 1.00 69.31 80 PRO A N 1
ATOM 596 C CA . PRO A 1 80 ? 21.115 -5.462 -43.305 1.00 69.31 80 PRO A CA 1
ATOM 597 C C . PRO A 1 80 ? 22.541 -5.954 -42.993 1.00 69.31 80 PRO A C 1
ATOM 599 O O . PRO A 1 80 ? 22.759 -6.661 -42.012 1.00 69.31 80 PRO A O 1
ATOM 602 N N . GLN A 1 81 ? 23.547 -5.535 -43.770 1.00 67.56 81 GLN A N 1
ATOM 603 C CA . GLN A 1 81 ? 24.959 -5.899 -43.570 1.00 67.56 81 GLN A CA 1
ATOM 604 C C . GLN A 1 81 ? 25.604 -5.278 -42.313 1.00 67.56 81 GLN A C 1
ATOM 606 O O . GLN A 1 81 ? 26.637 -5.768 -41.870 1.00 67.56 81 GLN A O 1
ATOM 611 N N . LYS A 1 82 ? 25.028 -4.218 -41.718 1.00 63.97 82 LYS A N 1
ATOM 612 C CA . LYS A 1 82 ? 25.585 -3.554 -40.516 1.00 63.97 82 LYS A CA 1
ATOM 613 C C . LYS A 1 82 ? 25.052 -4.099 -39.184 1.00 63.97 82 LYS A C 1
ATOM 615 O O . LYS A 1 82 ? 25.526 -3.667 -38.139 1.00 63.97 82 LYS A O 1
ATOM 620 N N . SER A 1 83 ? 24.069 -5.000 -39.200 1.00 60.84 83 SER A N 1
ATOM 621 C CA . SER A 1 83 ? 23.264 -5.280 -38.004 1.00 60.84 83 SER A CA 1
ATOM 622 C C . SER A 1 83 ? 23.663 -6.516 -37.186 1.00 60.84 83 SER A C 1
ATOM 624 O O . SER A 1 83 ? 23.057 -6.751 -36.142 1.00 60.84 83 SER A O 1
ATOM 626 N N . LEU A 1 84 ? 24.640 -7.320 -37.614 1.00 59.59 84 LEU A N 1
ATOM 627 C CA . LEU A 1 84 ? 24.884 -8.623 -36.975 1.00 59.59 84 LEU A CA 1
ATOM 628 C C . LEU A 1 84 ? 25.470 -8.561 -35.549 1.00 59.59 84 LEU A C 1
ATOM 630 O O . LEU A 1 84 ? 25.387 -9.560 -34.843 1.00 59.59 84 LEU A O 1
ATOM 634 N N . ASP A 1 85 ? 26.033 -7.429 -35.118 1.00 64.56 85 ASP A N 1
ATOM 635 C CA . ASP A 1 85 ? 26.849 -7.363 -33.889 1.00 64.56 85 ASP A CA 1
ATOM 636 C C . ASP A 1 85 ? 26.187 -6.624 -32.711 1.00 64.56 85 ASP A C 1
ATOM 638 O O . ASP A 1 85 ? 26.758 -6.518 -31.628 1.00 64.56 85 ASP A O 1
ATOM 642 N N . ASN A 1 86 ? 24.978 -6.078 -32.885 1.00 69.19 86 ASN A N 1
ATOM 643 C CA . ASN A 1 86 ? 24.387 -5.227 -31.853 1.00 69.19 86 ASN A CA 1
ATOM 644 C C . ASN A 1 86 ? 23.493 -6.043 -30.898 1.00 69.19 86 ASN A C 1
ATOM 646 O O . ASN A 1 86 ? 22.528 -6.657 -31.356 1.00 69.19 86 ASN A O 1
ATOM 650 N N . PRO A 1 87 ? 23.741 -6.035 -29.573 1.00 76.25 87 PRO A N 1
ATOM 651 C CA . PRO A 1 87 ? 22.914 -6.779 -28.628 1.00 76.25 87 PRO A CA 1
ATOM 652 C C . PRO A 1 87 ? 21.473 -6.259 -28.641 1.00 76.25 87 PRO A C 1
ATOM 654 O O . PRO A 1 87 ? 21.237 -5.048 -28.712 1.00 76.25 87 PRO A O 1
ATOM 657 N N . VAL A 1 88 ? 20.512 -7.184 -28.558 1.00 79.31 88 VAL A N 1
ATOM 658 C CA . VAL A 1 88 ? 19.081 -6.859 -28.502 1.00 79.31 88 VAL A CA 1
ATOM 659 C C . VAL A 1 88 ? 18.780 -6.176 -27.162 1.00 79.31 88 VAL A C 1
ATOM 661 O O . VAL A 1 88 ? 19.027 -6.769 -26.104 1.00 79.31 88 VAL A O 1
ATOM 664 N N . PRO A 1 89 ? 18.260 -4.936 -27.164 1.00 82.56 89 PRO A N 1
ATOM 665 C CA . PRO A 1 89 ? 17.895 -4.251 -25.932 1.00 82.56 89 PRO A CA 1
ATOM 666 C C . PRO A 1 89 ? 16.786 -5.015 -25.182 1.00 82.56 89 PRO A C 1
ATOM 668 O O . PRO A 1 89 ? 15.777 -5.395 -25.771 1.00 82.56 89 PRO A O 1
ATOM 671 N N . ARG A 1 90 ? 16.950 -5.245 -23.869 1.00 88.88 90 ARG A N 1
ATOM 672 C CA . ARG A 1 90 ? 15.993 -6.023 -23.050 1.00 88.88 90 ARG A CA 1
ATOM 673 C C . ARG A 1 90 ? 14.825 -5.176 -22.554 1.00 88.88 90 ARG A C 1
ATOM 675 O O . ARG A 1 90 ? 14.750 -4.843 -21.375 1.00 88.88 90 ARG A O 1
ATOM 682 N N . PHE A 1 91 ? 13.926 -4.828 -23.466 1.00 94.25 91 PHE A N 1
ATOM 683 C CA . PHE A 1 91 ? 12.744 -4.023 -23.159 1.00 94.25 91 PHE A CA 1
ATOM 684 C C . PHE A 1 91 ? 11.799 -4.693 -22.157 1.00 94.25 91 PHE A C 1
ATOM 686 O O . PHE A 1 91 ? 11.355 -4.024 -21.228 1.00 94.25 91 PHE A O 1
ATOM 693 N N . ASP A 1 92 ? 11.580 -6.006 -22.275 1.00 95.00 92 ASP A N 1
ATOM 694 C CA . ASP A 1 92 ? 10.688 -6.755 -21.377 1.00 95.00 92 ASP A CA 1
ATOM 695 C C . ASP A 1 92 ? 11.099 -6.616 -19.909 1.00 95.00 92 ASP A C 1
ATOM 697 O O . ASP A 1 92 ? 10.262 -6.372 -19.046 1.00 95.00 92 ASP A O 1
ATOM 701 N N . LYS A 1 93 ? 12.409 -6.664 -19.637 1.00 95.19 93 LYS A N 1
ATOM 702 C CA . LYS A 1 93 ? 12.946 -6.504 -18.283 1.00 95.19 93 LYS A CA 1
ATOM 703 C C . LYS A 1 93 ? 12.663 -5.112 -17.707 1.00 95.19 93 LYS A C 1
ATOM 705 O O . LYS A 1 93 ? 12.361 -4.994 -16.524 1.00 95.19 93 LYS A O 1
ATOM 710 N N . ASN A 1 94 ? 12.768 -4.064 -18.525 1.00 95.31 94 ASN A N 1
ATOM 711 C CA . ASN A 1 94 ? 12.496 -2.701 -18.064 1.00 95.31 94 ASN A CA 1
ATOM 712 C C . ASN A 1 94 ? 11.002 -2.506 -17.766 1.00 95.31 94 ASN A C 1
ATOM 714 O O . ASN A 1 94 ? 10.659 -1.842 -16.790 1.00 95.31 94 ASN A O 1
ATOM 718 N N . LEU A 1 95 ? 10.121 -3.110 -18.574 1.00 96.62 95 LEU A N 1
ATOM 719 C CA . LEU A 1 95 ? 8.683 -3.105 -18.305 1.00 96.62 95 LEU A CA 1
ATOM 720 C C . LEU A 1 95 ? 8.333 -3.892 -17.043 1.00 96.62 95 LEU A C 1
ATOM 722 O O . LEU A 1 95 ? 7.539 -3.411 -16.240 1.00 96.62 95 LEU A O 1
ATOM 726 N N . GLU A 1 96 ? 8.924 -5.069 -16.848 1.00 97.56 96 GLU A N 1
ATOM 727 C CA . GLU A 1 96 ? 8.722 -5.875 -15.640 1.00 97.56 96 GLU A CA 1
ATOM 728 C C . GLU A 1 96 ? 9.096 -5.086 -14.377 1.00 97.56 96 GLU A C 1
ATOM 730 O O . GLU A 1 96 ? 8.324 -5.038 -13.420 1.00 97.56 96 GLU A O 1
ATOM 735 N N . GLU A 1 97 ? 10.231 -4.383 -14.399 1.00 97.19 97 GLU A N 1
ATOM 736 C CA . GLU A 1 97 ? 10.646 -3.500 -13.307 1.00 97.19 97 GLU A CA 1
ATOM 737 C C . GLU A 1 97 ? 9.656 -2.344 -13.087 1.00 97.19 97 GLU A C 1
ATOM 739 O O . GLU A 1 97 ? 9.284 -2.058 -11.948 1.00 97.19 97 GLU A O 1
ATOM 744 N N . PHE A 1 98 ? 9.177 -1.709 -14.162 1.00 98.06 98 PHE A N 1
ATOM 745 C CA . PHE A 1 98 ? 8.185 -0.633 -14.074 1.00 98.06 98 PHE A CA 1
ATOM 746 C C . PHE A 1 98 ? 6.883 -1.109 -13.419 1.00 98.06 98 PHE A C 1
ATOM 748 O O . PHE A 1 98 ? 6.377 -0.459 -12.501 1.00 98.06 98 PHE A O 1
ATOM 755 N N . PHE A 1 99 ? 6.348 -2.250 -13.858 1.00 98.25 99 PHE A N 1
ATOM 756 C CA . PHE A 1 99 ? 5.118 -2.804 -13.295 1.00 98.25 99 PHE A CA 1
ATOM 757 C C . PHE A 1 99 ? 5.309 -3.271 -11.852 1.00 98.25 99 PHE A C 1
ATOM 759 O O . PHE A 1 99 ? 4.465 -2.971 -11.012 1.00 98.25 99 PHE A O 1
ATOM 766 N N . SER A 1 100 ? 6.449 -3.881 -11.517 1.00 98.44 100 SER A N 1
ATOM 767 C CA . SER A 1 100 ? 6.751 -4.254 -10.131 1.00 98.44 100 SER A CA 1
ATOM 768 C C . SER A 1 100 ? 6.775 -3.043 -9.188 1.00 98.44 100 SER A C 1
ATOM 770 O O . SER A 1 100 ? 6.318 -3.144 -8.046 1.00 98.44 100 SER A O 1
ATOM 772 N N . LEU A 1 101 ? 7.279 -1.892 -9.648 1.00 98.25 101 LEU A N 1
ATOM 773 C CA . LEU A 1 101 ? 7.252 -0.646 -8.879 1.00 98.25 101 LEU A CA 1
ATOM 774 C C . LEU A 1 101 ? 5.822 -0.113 -8.709 1.00 98.25 101 LEU A C 1
ATOM 776 O O . LEU A 1 101 ? 5.465 0.307 -7.606 1.00 98.25 101 LEU A O 1
ATOM 780 N N . CYS A 1 102 ? 4.995 -0.166 -9.760 1.00 98.31 102 CYS A N 1
ATOM 781 C CA . CYS A 1 102 ? 3.572 0.178 -9.680 1.00 98.31 102 CYS A CA 1
ATOM 782 C C . CYS A 1 102 ? 2.838 -0.684 -8.644 1.00 98.31 102 CYS A C 1
ATOM 784 O O . CYS A 1 102 ? 2.165 -0.132 -7.773 1.00 98.31 102 CYS A O 1
ATOM 786 N N . ASP A 1 103 ? 3.027 -2.005 -8.681 1.00 98.50 103 ASP A N 1
ATOM 787 C CA . ASP A 1 103 ? 2.397 -2.946 -7.748 1.00 98.50 103 ASP A CA 1
ATOM 788 C C . ASP A 1 103 ? 2.797 -2.648 -6.297 1.00 98.50 103 ASP A C 1
ATOM 790 O O . ASP A 1 103 ? 1.964 -2.624 -5.385 1.00 98.50 103 ASP A O 1
ATOM 794 N N . GLN A 1 104 ? 4.081 -2.359 -6.067 1.00 97.81 104 GLN A N 1
ATOM 795 C CA . GLN A 1 104 ? 4.579 -2.018 -4.738 1.00 97.81 104 GLN A CA 1
ATOM 796 C C . GLN A 1 104 ? 3.998 -0.690 -4.229 1.00 97.81 104 GLN A C 1
ATOM 798 O O . GLN A 1 104 ? 3.606 -0.583 -3.062 1.00 97.81 104 GLN A O 1
ATOM 803 N N . MET A 1 105 ? 3.905 0.324 -5.093 1.00 97.94 105 MET A N 1
ATOM 804 C CA . MET A 1 105 ? 3.270 1.597 -4.747 1.00 97.94 105 MET A CA 1
ATOM 805 C C . MET A 1 105 ? 1.781 1.419 -4.447 1.00 97.94 105 MET A C 1
ATOM 807 O O . MET A 1 105 ? 1.288 1.973 -3.461 1.00 97.94 105 MET A O 1
ATOM 811 N N . GLU A 1 106 ? 1.071 0.626 -5.249 1.00 98.06 106 GLU A N 1
ATOM 812 C CA . GLU A 1 106 ? -0.338 0.312 -5.034 1.00 98.06 106 GLU A CA 1
ATOM 813 C C . GLU A 1 106 ? -0.556 -0.355 -3.672 1.00 98.06 106 GLU A C 1
ATOM 815 O O . GLU A 1 106 ? -1.419 0.081 -2.903 1.00 98.06 106 GLU A O 1
ATOM 820 N N . LEU A 1 107 ? 0.263 -1.353 -3.328 1.00 97.31 107 LEU A N 1
ATOM 821 C CA . LEU A 1 107 ? 0.202 -2.031 -2.035 1.00 97.31 107 LEU A CA 1
ATOM 822 C C . LEU A 1 107 ? 0.361 -1.047 -0.868 1.00 97.31 107 LEU A C 1
ATOM 824 O O . LEU A 1 107 ? -0.439 -1.063 0.075 1.00 97.31 107 LEU A O 1
ATOM 828 N N . HIS A 1 108 ? 1.356 -0.159 -0.929 1.00 96.81 108 HIS A N 1
ATOM 829 C CA . HIS A 1 108 ? 1.570 0.840 0.119 1.00 96.81 108 HIS A CA 1
ATOM 830 C C . HIS A 1 108 ? 0.415 1.840 0.223 1.00 96.81 108 HIS A C 1
ATOM 832 O O . HIS A 1 108 ? 0.008 2.189 1.334 1.00 96.81 108 HIS A O 1
ATOM 838 N N . LEU A 1 109 ? -0.155 2.276 -0.903 1.00 96.38 109 LEU A N 1
ATOM 839 C CA . LEU A 1 109 ? -1.296 3.194 -0.916 1.00 96.38 109 LEU A CA 1
ATOM 840 C C . LEU A 1 109 ? -2.564 2.543 -0.347 1.00 96.38 109 LEU A C 1
ATOM 842 O O . LEU A 1 109 ? -3.237 3.151 0.490 1.00 96.38 109 LEU A O 1
ATOM 846 N N . ARG A 1 110 ? -2.865 1.295 -0.729 1.00 96.25 110 ARG A N 1
ATOM 847 C CA . ARG A 1 110 ? -3.987 0.519 -0.168 1.00 96.25 110 ARG A CA 1
ATOM 848 C C . ARG A 1 110 ? -3.828 0.308 1.337 1.00 96.25 110 ARG A C 1
ATOM 850 O O . ARG A 1 110 ? -4.782 0.485 2.099 1.00 96.25 110 ARG A O 1
ATOM 857 N N . THR A 1 111 ? -2.610 -0.003 1.774 1.00 94.12 111 THR A N 1
ATOM 858 C CA . THR A 1 111 ? -2.287 -0.162 3.198 1.00 94.12 111 THR A CA 1
ATOM 859 C C . THR A 1 111 ? -2.489 1.154 3.950 1.00 94.12 111 THR A C 1
ATOM 861 O O . THR A 1 111 ? -3.191 1.182 4.959 1.00 94.12 111 THR A O 1
ATOM 864 N N . ALA A 1 112 ? -1.970 2.272 3.430 1.00 92.19 112 ALA A N 1
ATOM 865 C CA . ALA A 1 112 ? -2.135 3.586 4.049 1.00 92.19 112 ALA A CA 1
ATOM 866 C C . ALA A 1 112 ? -3.613 3.993 4.180 1.00 92.19 112 ALA A C 1
ATOM 868 O O . ALA A 1 112 ? -4.016 4.515 5.222 1.00 92.19 112 ALA A O 1
ATOM 869 N N . MET A 1 113 ? -4.427 3.724 3.154 1.00 92.69 113 MET A N 1
ATOM 870 C CA . MET A 1 113 ? -5.871 3.971 3.185 1.00 92.69 113 MET A CA 1
ATOM 871 C C . MET A 1 113 ? -6.555 3.166 4.296 1.00 92.69 113 MET A C 1
ATOM 873 O O . MET A 1 113 ? -7.317 3.729 5.082 1.00 92.69 113 MET A O 1
ATOM 877 N N . THR A 1 114 ? -6.213 1.883 4.418 1.00 92.94 114 THR A N 1
ATOM 878 C CA . THR A 1 114 ? -6.743 1.003 5.470 1.00 92.94 114 THR A CA 1
ATOM 879 C C . THR A 1 114 ? -6.364 1.512 6.862 1.00 92.94 114 THR A C 1
ATOM 881 O O . THR A 1 114 ? -7.227 1.623 7.730 1.00 92.94 114 THR A O 1
ATOM 884 N N . CYS A 1 115 ? -5.107 1.917 7.074 1.00 88.06 115 CYS A N 1
ATOM 885 C CA . CYS A 1 115 ? -4.665 2.495 8.347 1.00 88.06 115 CYS A CA 1
ATOM 886 C C . CYS A 1 115 ? -5.399 3.803 8.686 1.00 88.06 115 CYS A C 1
ATOM 888 O O . CYS A 1 115 ? -5.756 4.029 9.842 1.00 88.06 115 CYS A O 1
ATOM 890 N N . ILE A 1 116 ? -5.647 4.671 7.695 1.00 87.81 116 ILE A N 1
ATOM 891 C CA . ILE A 1 116 ? -6.433 5.900 7.893 1.00 87.81 116 ILE A CA 1
ATOM 892 C C . ILE A 1 116 ? -7.852 5.556 8.349 1.00 87.81 116 ILE A C 1
ATOM 894 O O . ILE A 1 116 ? -8.328 6.116 9.337 1.00 87.81 116 ILE A O 1
ATOM 898 N N . GLN A 1 117 ? -8.507 4.628 7.654 1.00 90.56 117 GLN A N 1
ATOM 899 C CA . GLN A 1 117 ? -9.876 4.228 7.961 1.00 90.56 117 GLN A CA 1
ATOM 900 C C . GLN A 1 117 ? -9.980 3.545 9.329 1.00 90.56 117 GLN A C 1
ATOM 902 O O . GLN A 1 117 ? -10.916 3.806 10.089 1.00 90.56 117 GLN A O 1
ATOM 907 N N . GLN A 1 118 ? -8.988 2.728 9.686 1.00 86.56 118 GLN A N 1
ATOM 908 C CA . GLN A 1 118 ? -8.889 2.114 11.005 1.00 86.56 118 GLN A CA 1
ATOM 909 C C . GLN A 1 118 ? -8.742 3.171 12.104 1.00 86.56 118 GLN A C 1
ATOM 911 O O . GLN A 1 118 ? -9.447 3.100 13.106 1.00 86.56 118 GLN A O 1
ATOM 916 N N . ALA A 1 119 ? -7.883 4.177 11.913 1.00 83.31 119 ALA A N 1
ATOM 917 C CA . ALA A 1 119 ? -7.700 5.255 12.883 1.00 83.31 119 ALA A CA 1
ATOM 918 C C . ALA A 1 119 ? -8.972 6.102 13.065 1.00 83.31 119 ALA A C 1
ATOM 920 O O . ALA A 1 119 ? -9.331 6.440 14.191 1.00 83.31 119 ALA A O 1
ATOM 921 N N . GLN A 1 120 ? -9.680 6.410 11.973 1.00 86.56 120 GLN A N 1
ATOM 922 C CA . GLN A 1 120 ? -10.969 7.112 12.026 1.00 86.56 120 GLN A CA 1
ATOM 923 C C . GLN A 1 120 ? -12.027 6.297 12.775 1.00 86.56 120 GLN A C 1
ATOM 925 O O . GLN A 1 120 ? -12.727 6.833 13.631 1.00 86.56 120 GLN A O 1
ATOM 930 N N . SER A 1 121 ? -12.109 4.997 12.489 1.00 86.50 121 SER A N 1
ATOM 931 C CA . SER A 1 121 ? -13.041 4.090 13.163 1.00 86.50 121 SER A CA 1
ATOM 932 C C . SER A 1 121 ? -12.720 3.981 14.653 1.00 86.50 121 SER A C 1
ATOM 934 O O . SER A 1 121 ? -13.614 4.111 15.483 1.00 86.50 121 SER A O 1
ATOM 936 N N . ALA A 1 122 ? -11.443 3.816 15.006 1.00 82.69 122 ALA A N 1
ATOM 937 C CA . ALA A 1 122 ? -11.004 3.766 16.396 1.00 82.69 122 ALA A CA 1
ATOM 938 C C . ALA A 1 122 ? -11.403 5.040 17.155 1.00 82.69 122 ALA A C 1
ATOM 940 O O . ALA A 1 122 ? -12.004 4.937 18.217 1.00 82.69 122 ALA A O 1
ATOM 941 N N . ALA A 1 123 ? -11.166 6.223 16.576 1.00 82.44 123 ALA A N 1
ATOM 942 C CA . ALA A 1 123 ? -11.553 7.495 17.185 1.00 82.44 123 ALA A CA 1
ATOM 943 C C . ALA A 1 123 ? -13.077 7.665 17.334 1.00 82.44 123 ALA A C 1
ATOM 945 O O . ALA A 1 123 ? -13.526 8.324 18.268 1.00 82.44 123 ALA A O 1
ATOM 946 N N . HIS A 1 124 ? -13.868 7.083 16.427 1.00 87.69 124 HIS A N 1
ATOM 947 C CA . HIS A 1 124 ? -15.328 7.154 16.476 1.00 87.69 124 HIS A CA 1
ATOM 948 C C . HIS A 1 124 ? -15.929 6.241 17.553 1.00 87.69 124 HIS A C 1
ATOM 950 O O . HIS A 1 124 ? -16.786 6.678 18.316 1.00 87.69 124 HIS A O 1
ATOM 956 N N . TYR A 1 125 ? -15.479 4.985 17.628 1.00 84.44 125 TYR A N 1
ATOM 957 C CA . TYR A 1 125 ? -16.039 3.990 18.551 1.00 84.44 125 TYR A CA 1
ATOM 958 C C . TYR A 1 125 ? -15.400 4.019 19.943 1.00 84.44 125 TYR A C 1
ATOM 960 O O . TYR A 1 125 ? -16.004 3.551 20.907 1.00 84.44 125 TYR A O 1
ATOM 968 N N . LEU A 1 126 ? -14.188 4.565 20.066 1.00 83.88 126 LEU A N 1
ATOM 969 C CA . LEU A 1 126 ? -13.490 4.723 21.334 1.00 83.88 126 LEU A CA 1
ATOM 970 C C . LEU A 1 126 ? -12.702 6.046 21.331 1.00 83.88 126 LEU A C 1
ATOM 972 O O . LEU A 1 126 ? -11.546 6.068 20.905 1.00 83.88 126 LEU A O 1
ATOM 976 N N . PRO A 1 127 ? -13.277 7.154 21.836 1.00 79.44 127 PRO A N 1
ATOM 977 C CA . PRO A 1 127 ? -12.648 8.479 21.840 1.00 79.44 127 PRO A CA 1
ATOM 978 C C . PRO A 1 127 ? -11.560 8.609 22.927 1.00 79.44 127 PRO A C 1
ATOM 980 O O . PRO A 1 127 ? -11.462 9.617 23.622 1.00 79.44 127 PRO A O 1
ATOM 983 N N . LEU A 1 128 ? -10.749 7.568 23.104 1.00 82.44 128 LEU A N 1
ATOM 984 C CA . LEU A 1 128 ? -9.604 7.524 24.004 1.00 82.44 128 LEU A CA 1
ATOM 985 C C . LEU A 1 128 ? -8.352 7.278 23.171 1.00 82.44 128 LEU A C 1
ATOM 987 O O . LEU A 1 128 ? -8.339 6.449 22.260 1.00 82.44 128 LEU A O 1
ATOM 991 N N . THR A 1 129 ? -7.276 7.990 23.491 1.00 80.69 129 THR A N 1
ATOM 992 C CA . THR A 1 129 ? -6.013 7.798 22.776 1.00 80.69 129 THR A CA 1
ATOM 993 C C . THR A 1 129 ? -5.355 6.516 23.268 1.00 80.69 129 THR A C 1
ATOM 995 O O . THR A 1 129 ? -5.122 6.367 24.463 1.00 80.69 129 THR A O 1
ATOM 998 N N . VAL A 1 130 ? -5.012 5.597 22.365 1.00 79.06 130 VAL A N 1
ATOM 999 C CA . VAL A 1 130 ? -4.314 4.355 22.724 1.00 79.06 130 VAL A CA 1
ATOM 1000 C C . VAL A 1 130 ? -2.827 4.507 22.436 1.00 79.06 130 VAL A C 1
ATOM 1002 O O . VAL A 1 130 ? -2.425 4.766 21.302 1.00 79.06 130 VAL A O 1
ATOM 1005 N N . ASN A 1 131 ? -1.997 4.324 23.459 1.00 77.38 131 ASN A N 1
ATOM 1006 C CA . ASN A 1 131 ? -0.557 4.206 23.286 1.00 77.38 131 ASN A CA 1
ATOM 1007 C C . ASN A 1 131 ? -0.201 2.741 22.990 1.00 77.38 131 ASN A C 1
ATOM 1009 O O . ASN A 1 131 ? -0.139 1.908 23.895 1.00 77.38 131 ASN A O 1
ATOM 1013 N N . THR A 1 132 ? 0.019 2.438 21.710 1.00 72.81 132 THR A N 1
ATOM 1014 C CA . THR A 1 132 ? 0.339 1.091 21.210 1.00 72.81 132 THR A CA 1
ATOM 1015 C C . THR A 1 132 ? 1.749 0.626 21.575 1.00 72.81 132 THR A C 1
ATOM 1017 O O . THR A 1 132 ? 1.977 -0.574 21.685 1.00 72.81 132 THR A O 1
ATOM 1020 N N . SER A 1 133 ? 2.682 1.551 21.816 1.00 75.31 133 SER A N 1
ATOM 1021 C CA . SER A 1 133 ? 4.075 1.239 22.169 1.00 75.31 133 SER A CA 1
ATOM 1022 C C . SER A 1 133 ? 4.248 0.845 23.637 1.00 75.31 133 SER A C 1
ATOM 1024 O O . SER A 1 133 ? 5.229 0.195 23.999 1.00 75.31 133 SER A O 1
ATOM 1026 N N . ARG A 1 134 ? 3.316 1.247 24.512 1.00 69.31 134 ARG A N 1
ATOM 1027 C CA . ARG A 1 134 ? 3.405 0.997 25.953 1.00 69.31 134 ARG A CA 1
ATOM 1028 C C . ARG A 1 134 ? 2.672 -0.296 26.323 1.00 69.31 134 ARG A C 1
ATOM 1030 O O . ARG A 1 134 ? 1.451 -0.322 26.456 1.00 69.31 134 ARG A O 1
ATOM 1037 N N . LEU A 1 135 ? 3.454 -1.358 26.517 1.00 72.56 135 LEU A N 1
ATOM 1038 C CA . LEU A 1 135 ? 2.985 -2.680 26.964 1.00 72.56 135 LEU A CA 1
ATOM 1039 C C . LEU A 1 135 ? 2.826 -2.793 28.489 1.00 72.56 135 LEU A C 1
ATOM 1041 O O . LEU A 1 135 ? 2.243 -3.756 28.979 1.00 72.56 135 LEU A O 1
ATOM 1045 N N . ASP A 1 136 ? 3.350 -1.826 29.240 1.00 66.00 136 ASP A N 1
ATOM 1046 C CA . ASP A 1 136 ? 3.252 -1.807 30.696 1.00 66.00 136 ASP A CA 1
ATOM 1047 C C . ASP A 1 136 ? 1.827 -1.456 31.163 1.00 66.00 136 ASP A C 1
ATOM 1049 O O . ASP A 1 136 ? 1.175 -0.565 30.614 1.00 66.00 136 ASP A O 1
ATOM 1053 N N . SER A 1 137 ? 1.348 -2.156 32.194 1.00 62.09 137 SER A N 1
ATOM 1054 C CA . SER A 1 137 ? -0.001 -1.991 32.764 1.00 62.09 137 SER A CA 1
ATOM 1055 C C . SER A 1 137 ? -0.045 -0.976 33.912 1.00 62.09 137 SER A C 1
ATOM 1057 O O . SER A 1 137 ? -0.956 -1.018 34.737 1.00 62.09 137 SER A O 1
ATOM 1059 N N . GLY A 1 138 ? 0.946 -0.082 33.988 1.00 63.84 138 GLY A N 1
ATOM 1060 C CA . GLY A 1 138 ? 1.024 0.948 35.014 1.00 63.84 138 GLY A CA 1
ATOM 1061 C C . GLY A 1 138 ? -0.191 1.890 35.033 1.00 63.84 138 GLY A C 1
ATOM 1062 O O . GLY A 1 138 ? -0.979 1.930 34.081 1.00 63.84 138 GLY A O 1
ATOM 1063 N N . PRO A 1 139 ? -0.352 2.664 36.121 1.00 60.16 139 PRO A N 1
ATOM 1064 C CA . PRO A 1 139 ? -1.490 3.557 36.292 1.00 60.16 139 PRO A CA 1
ATOM 1065 C C . PRO A 1 139 ? -1.605 4.541 35.113 1.00 60.16 139 PRO A C 1
ATOM 1067 O O . PRO A 1 139 ? -0.576 4.942 34.546 1.00 60.16 139 PRO A O 1
ATOM 1070 N N . PRO A 1 140 ? -2.840 4.903 34.713 1.00 58.72 140 PRO A N 1
ATOM 1071 C CA . PRO A 1 140 ? -3.064 5.835 33.617 1.00 58.72 140 PRO A CA 1
ATOM 1072 C C . PRO A 1 140 ? -2.342 7.147 33.925 1.00 58.72 140 PRO A C 1
ATOM 1074 O O . PRO A 1 140 ? -2.506 7.734 34.991 1.00 58.72 140 PRO A O 1
ATOM 1077 N N . THR A 1 141 ? -1.486 7.585 33.004 1.00 59.12 141 THR A N 1
ATOM 1078 C CA . THR A 1 141 ? -0.729 8.837 33.152 1.00 59.12 141 THR A CA 1
ATOM 1079 C C . THR A 1 141 ? -1.598 10.064 32.878 1.00 59.12 141 THR A C 1
ATOM 1081 O O . THR A 1 141 ? -1.252 11.157 33.315 1.00 59.12 141 THR A O 1
ATOM 1084 N N . GLN A 1 142 ? -2.713 9.887 32.160 1.00 62.22 142 GLN A N 1
ATOM 1085 C CA . GLN A 1 142 ? -3.738 10.894 31.876 1.00 62.22 142 GLN A CA 1
ATOM 1086 C C . GLN A 1 142 ? -5.102 10.206 31.726 1.00 62.22 142 GLN A C 1
ATOM 1088 O O . GLN A 1 142 ? -5.172 9.132 31.129 1.00 62.22 142 GLN A O 1
ATOM 1093 N N . ASP A 1 143 ? -6.178 10.845 32.197 1.00 65.44 143 ASP A N 1
ATOM 1094 C CA . ASP A 1 143 ? -7.557 10.319 32.140 1.00 65.44 143 ASP A CA 1
ATOM 1095 C C . ASP A 1 143 ? -8.055 9.993 30.718 1.00 65.44 143 ASP A C 1
ATOM 1097 O O . ASP A 1 143 ? -8.992 9.219 30.538 1.00 65.44 143 ASP A O 1
ATOM 1101 N N . THR A 1 144 ? -7.417 10.550 29.686 1.00 71.50 144 THR A N 1
ATOM 1102 C CA . THR A 1 144 ? -7.828 10.418 28.278 1.00 71.50 144 THR A CA 1
ATOM 1103 C C . THR A 1 144 ? -6.966 9.449 27.458 1.00 71.50 144 THR A C 1
ATOM 1105 O O . THR A 1 144 ? -7.151 9.345 26.239 1.00 71.50 144 THR A O 1
ATOM 1108 N N . GLN A 1 145 ? -6.011 8.751 28.088 1.00 78.19 145 GLN A N 1
ATOM 1109 C CA . GLN A 1 145 ? -5.059 7.880 27.396 1.00 78.19 145 GLN A CA 1
ATOM 1110 C C . GLN A 1 145 ? -5.015 6.467 27.992 1.00 78.19 145 GLN A C 1
ATOM 1112 O O . GLN A 1 145 ? -4.791 6.286 29.185 1.00 78.19 145 GLN A O 1
ATOM 1117 N N . LEU A 1 146 ? -5.173 5.457 27.133 1.00 81.06 146 LEU A N 1
ATOM 1118 C CA . LEU A 1 146 ? -5.092 4.039 27.480 1.00 81.06 146 LEU A CA 1
ATOM 1119 C C . LEU A 1 146 ? -3.753 3.442 27.040 1.00 81.06 146 LEU A C 1
ATOM 1121 O O . LEU A 1 146 ? -3.246 3.748 25.956 1.00 81.06 146 LEU A O 1
ATOM 1125 N N . THR A 1 147 ? -3.205 2.528 27.838 1.00 84.25 147 THR A N 1
ATOM 1126 C CA . THR A 1 147 ? -2.147 1.616 27.373 1.00 84.25 147 THR A CA 1
ATOM 1127 C C . THR A 1 147 ? -2.734 0.522 26.481 1.00 84.25 147 THR A C 1
ATOM 1129 O O . THR A 1 147 ? -3.942 0.265 26.503 1.00 84.25 147 THR A O 1
ATOM 1132 N N . TYR A 1 148 ? -1.900 -0.153 25.686 1.00 84.25 148 TYR A N 1
ATOM 1133 C CA . TYR A 1 148 ? -2.383 -1.221 24.806 1.00 84.25 148 TYR A CA 1
ATOM 1134 C C . TYR A 1 148 ? -3.084 -2.372 25.564 1.00 84.25 148 TYR A C 1
ATOM 1136 O O . TYR A 1 148 ? -4.179 -2.766 25.152 1.00 84.25 148 TYR A O 1
ATOM 1144 N N . PRO A 1 149 ? -2.566 -2.871 26.709 1.00 87.06 149 PRO A N 1
ATOM 1145 C CA . PRO A 1 149 ? -3.288 -3.858 27.515 1.00 87.06 149 PRO A CA 1
ATOM 1146 C C . PRO A 1 149 ? -4.631 -3.350 28.057 1.00 87.06 149 PRO A C 1
ATOM 1148 O O . PRO A 1 149 ? -5.616 -4.089 28.043 1.00 87.06 149 PRO A O 1
ATOM 1151 N N . GLN A 1 150 ? -4.694 -2.090 28.505 1.00 85.69 150 GLN A N 1
ATOM 1152 C CA . GLN A 1 150 ? -5.937 -1.478 28.986 1.00 85.69 150 GLN A CA 1
ATOM 1153 C C . GLN A 1 150 ? -6.969 -1.377 27.863 1.00 85.69 150 GLN A C 1
ATOM 1155 O O . GLN A 1 150 ? -8.119 -1.754 28.058 1.00 85.69 150 GLN A O 1
ATOM 1160 N N . TYR A 1 151 ? -6.546 -0.954 26.670 1.00 86.69 151 TYR A N 1
ATOM 1161 C CA . TYR A 1 151 ? -7.386 -0.948 25.477 1.00 86.69 151 TYR A CA 1
ATOM 1162 C C . TYR A 1 151 ? -7.963 -2.337 25.177 1.00 86.69 151 TYR A C 1
ATOM 1164 O O . TYR A 1 151 ? -9.174 -2.469 25.010 1.00 86.69 151 TYR A O 1
ATOM 1172 N N . LEU A 1 152 ? -7.131 -3.387 25.172 1.00 89.06 152 LEU A N 1
ATOM 1173 C CA . LEU A 1 152 ? -7.607 -4.753 24.936 1.00 89.06 152 LEU A CA 1
ATOM 1174 C C . LEU A 1 152 ? -8.629 -5.200 25.987 1.00 89.06 152 LEU A C 1
ATOM 1176 O O . LEU A 1 152 ? -9.621 -5.839 25.639 1.00 89.06 152 LEU A O 1
ATOM 1180 N N . ASN A 1 153 ? -8.414 -4.860 27.259 1.00 90.62 153 ASN A N 1
ATOM 1181 C CA . ASN A 1 153 ? -9.373 -5.164 28.319 1.00 90.62 153 ASN A CA 1
ATOM 1182 C C . ASN A 1 153 ? -10.696 -4.414 28.129 1.00 90.62 153 ASN A C 1
ATOM 1184 O O . ASN A 1 153 ? -11.751 -5.036 28.226 1.00 90.62 153 ASN A O 1
ATOM 1188 N N . THR A 1 154 ? -10.651 -3.125 27.781 1.00 89.62 154 THR A N 1
ATOM 1189 C CA . THR A 1 154 ? -11.847 -2.337 27.451 1.00 89.62 154 THR A CA 1
ATOM 1190 C C . THR A 1 154 ? -12.619 -2.973 26.299 1.00 89.62 154 THR A C 1
ATOM 1192 O O . THR A 1 154 ? -13.821 -3.187 26.417 1.00 89.62 154 THR A O 1
ATOM 1195 N N . VAL A 1 155 ? -11.943 -3.346 25.210 1.00 89.62 155 VAL A N 1
ATOM 1196 C CA . VAL A 1 155 ? -12.586 -3.989 24.054 1.00 89.62 155 VAL A CA 1
ATOM 1197 C C . VAL A 1 155 ? -13.231 -5.323 24.441 1.00 89.62 155 VAL A C 1
ATOM 1199 O O . VAL A 1 155 ? -14.381 -5.565 24.083 1.00 89.62 155 VAL A O 1
ATOM 1202 N N . ARG A 1 156 ? -12.542 -6.174 25.213 1.00 94.25 156 ARG A N 1
ATOM 1203 C CA . ARG A 1 156 ? -13.110 -7.446 25.698 1.00 94.25 156 ARG A CA 1
ATOM 1204 C C . ARG A 1 156 ? -14.361 -7.231 26.545 1.00 94.25 156 ARG A C 1
ATOM 1206 O O . ARG A 1 156 ? -15.331 -7.963 26.380 1.00 94.25 156 ARG A O 1
ATOM 1213 N N . LEU A 1 157 ? -14.344 -6.227 27.421 1.00 93.94 157 LEU A N 1
ATOM 1214 C CA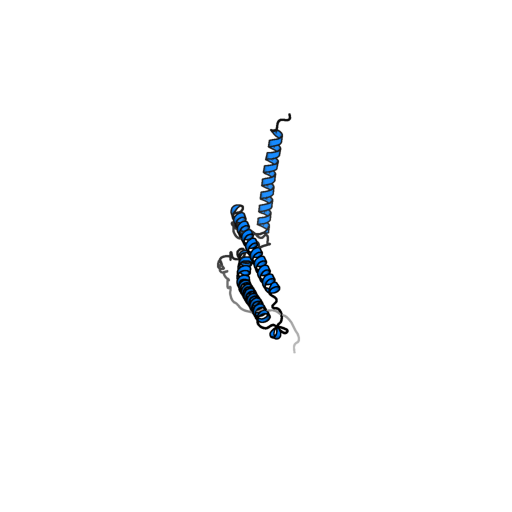 . LEU A 1 157 ? -15.487 -5.898 28.264 1.00 93.94 157 LEU A CA 1
ATOM 1215 C C . LEU A 1 157 ? -16.682 -5.423 27.427 1.00 93.94 157 LEU A C 1
ATOM 1217 O O . LEU A 1 157 ? -17.790 -5.911 27.625 1.00 93.94 157 LEU A O 1
ATOM 1221 N N . GLN A 1 158 ? -16.450 -4.543 26.447 1.00 91.88 158 GLN A N 1
ATOM 1222 C CA . GLN A 1 158 ? -17.498 -4.085 25.528 1.00 91.88 158 GLN A CA 1
ATOM 1223 C C . GLN A 1 158 ? -18.114 -5.245 24.732 1.00 91.88 158 GLN A C 1
ATOM 1225 O O . GLN A 1 158 ? -19.332 -5.308 24.578 1.00 91.88 158 GLN A O 1
ATOM 1230 N N . ILE A 1 159 ? -17.293 -6.196 24.272 1.00 94.94 159 ILE A N 1
ATOM 1231 C CA . ILE A 1 159 ? -17.774 -7.412 23.599 1.00 94.94 159 ILE A CA 1
ATOM 1232 C C . ILE A 1 159 ? -18.635 -8.253 24.549 1.00 94.94 159 ILE A C 1
ATOM 1234 O O . ILE A 1 159 ? -19.704 -8.708 24.146 1.00 94.94 159 ILE A O 1
ATOM 1238 N N . SER A 1 160 ? -18.198 -8.444 25.799 1.00 97.38 160 SER A N 1
ATOM 1239 C CA . SER A 1 160 ? -18.970 -9.194 26.800 1.00 97.38 160 SER A CA 1
ATOM 1240 C C . SER A 1 160 ? -20.327 -8.546 27.051 1.00 97.38 160 SER A C 1
ATOM 1242 O O . SER A 1 160 ? -21.341 -9.225 26.972 1.00 97.38 160 SER A O 1
ATOM 1244 N N . TYR A 1 161 ? -20.368 -7.228 27.259 1.00 96.62 161 TYR A N 1
ATOM 1245 C CA . TYR A 1 161 ? -21.627 -6.515 27.473 1.00 96.62 161 TYR A CA 1
ATOM 1246 C C . TYR A 1 161 ? -22.563 -6.598 26.270 1.00 96.62 161 TYR A C 1
ATOM 1248 O O . TYR A 1 161 ? -23.756 -6.839 26.440 1.00 96.62 161 TYR A O 1
ATOM 1256 N N . ALA A 1 162 ? -22.042 -6.450 25.050 1.00 96.12 162 ALA A N 1
ATOM 1257 C CA . ALA A 1 162 ? -22.847 -6.614 23.844 1.00 96.12 162 ALA A CA 1
ATOM 1258 C C . ALA A 1 162 ? -23.428 -8.034 23.736 1.00 96.12 162 ALA A C 1
ATOM 1260 O O . ALA A 1 162 ? -24.599 -8.195 23.389 1.00 96.12 162 ALA A O 1
ATOM 1261 N N . LYS A 1 163 ? -22.632 -9.056 24.078 1.00 97.50 163 LYS A N 1
ATOM 1262 C CA . LYS A 1 163 ? -23.078 -10.452 24.122 1.00 97.50 163 LYS A CA 1
ATOM 1263 C C . LYS A 1 163 ? -24.158 -10.668 25.183 1.00 97.50 163 LYS A C 1
ATOM 1265 O O . LYS A 1 163 ? -25.170 -11.285 24.880 1.00 97.50 163 LYS A O 1
ATOM 1270 N N . ASP A 1 164 ? -23.988 -10.133 26.386 1.00 97.88 164 ASP A N 1
ATOM 1271 C CA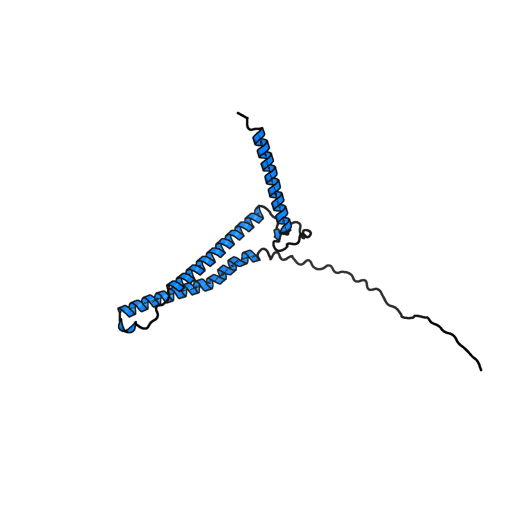 . ASP A 1 164 ? -24.958 -10.302 27.473 1.00 97.88 164 ASP A CA 1
ATOM 1272 C C . ASP A 1 164 ? -26.304 -9.638 27.135 1.00 97.88 164 ASP A C 1
ATOM 1274 O O . ASP A 1 164 ? -27.368 -10.217 27.373 1.00 97.88 164 ASP A O 1
ATOM 1278 N N . ILE A 1 165 ? -26.274 -8.452 26.513 1.00 97.44 165 ILE A N 1
ATOM 1279 C CA . ILE A 1 165 ? -27.476 -7.778 25.998 1.00 97.44 165 ILE A CA 1
ATOM 1280 C C . ILE A 1 165 ? -28.141 -8.636 24.918 1.00 97.44 165 ILE A C 1
ATOM 1282 O O . ILE A 1 165 ? -29.350 -8.857 24.974 1.00 97.44 165 ILE A O 1
ATOM 1286 N N . HIS A 1 166 ? -27.365 -9.134 23.951 1.00 97.75 166 HIS A N 1
ATOM 1287 C CA . HIS A 1 166 ? -27.866 -10.016 22.899 1.00 97.75 166 HIS A CA 1
ATOM 1288 C C . HIS A 1 166 ? -28.537 -11.266 23.482 1.00 97.75 166 HIS A C 1
ATOM 1290 O O . HIS A 1 166 ? -29.682 -11.555 23.145 1.00 97.75 166 HIS A O 1
ATOM 1296 N N . ASP A 1 167 ? -27.864 -11.974 24.387 1.00 97.38 167 ASP A N 1
ATOM 1297 C CA . ASP A 1 167 ? -28.365 -13.213 24.984 1.00 97.38 167 ASP A CA 1
ATOM 1298 C C . ASP A 1 167 ? -29.648 -12.955 25.789 1.00 97.38 167 ASP A C 1
ATOM 1300 O O . ASP A 1 167 ? -30.607 -13.724 25.702 1.00 97.38 167 ASP A O 1
ATOM 1304 N N . THR A 1 168 ? -29.714 -11.822 26.496 1.00 96.88 168 THR A N 1
ATOM 1305 C CA . THR A 1 168 ? -30.924 -11.378 27.205 1.00 96.88 168 THR A CA 1
ATOM 1306 C C . THR A 1 168 ? -32.079 -11.108 26.238 1.00 96.88 168 THR A C 1
ATOM 1308 O O . THR A 1 168 ? -33.205 -11.542 26.484 1.00 96.88 168 THR A O 1
ATOM 1311 N N . LEU A 1 169 ? -31.817 -10.422 25.120 1.00 95.81 169 LEU A N 1
ATOM 1312 C CA . LEU A 1 169 ? -32.827 -10.138 24.097 1.00 95.81 169 LEU A CA 1
ATOM 1313 C C . LEU A 1 169 ? -33.313 -11.413 23.400 1.00 95.81 169 LEU A C 1
ATOM 1315 O O . LEU A 1 169 ? -34.512 -11.552 23.172 1.00 95.81 169 LEU A O 1
ATOM 1319 N N . VAL A 1 170 ? -32.417 -12.358 23.103 1.00 95.69 170 VAL A N 1
ATOM 1320 C CA . VAL A 1 170 ? -32.772 -13.662 22.523 1.00 95.69 170 VAL A CA 1
ATOM 1321 C C . VAL A 1 170 ? -33.639 -14.467 23.489 1.00 95.69 170 VAL A C 1
ATOM 1323 O O . VAL A 1 170 ? -34.682 -14.980 23.084 1.00 95.69 170 VAL A O 1
ATOM 1326 N N . ALA A 1 171 ? -33.257 -14.540 24.767 1.00 94.19 171 ALA A N 1
ATOM 1327 C CA . ALA A 1 171 ? -34.044 -15.229 25.785 1.00 94.19 171 ALA A CA 1
ATOM 1328 C C . ALA A 1 171 ? -35.433 -14.596 25.945 1.00 94.19 171 ALA A C 1
ATOM 1330 O O . ALA A 1 171 ? -36.437 -15.304 26.007 1.00 94.19 171 ALA A O 1
ATOM 1331 N N . ALA A 1 172 ? -35.520 -13.263 25.960 1.00 92.94 172 ALA A N 1
ATOM 1332 C CA . ALA A 1 172 ? -36.802 -12.570 25.968 1.00 92.94 172 ALA A CA 1
ATOM 1333 C C . ALA A 1 172 ? -37.627 -12.926 24.719 1.00 92.94 172 ALA A C 1
ATOM 1335 O O . ALA A 1 172 ? -38.760 -13.370 24.865 1.00 92.94 172 ALA A O 1
ATOM 1336 N N . ALA A 1 173 ? -37.051 -12.831 23.515 1.00 91.75 173 ALA A N 1
ATOM 1337 C CA . ALA A 1 173 ? -37.720 -13.134 22.246 1.00 91.75 173 ALA A CA 1
ATOM 1338 C C . ALA A 1 173 ? -38.285 -14.566 22.169 1.00 91.75 173 ALA A C 1
ATOM 1340 O O . ALA A 1 173 ? -39.376 -14.780 21.639 1.00 91.75 173 ALA A O 1
ATOM 1341 N N . GLN A 1 174 ? -37.578 -15.548 22.729 1.00 89.62 174 GLN A N 1
ATOM 1342 C CA . GLN A 1 174 ? -38.053 -16.932 22.803 1.00 89.62 174 GLN A CA 1
ATOM 1343 C C . GLN A 1 174 ? -39.232 -17.101 23.769 1.00 89.62 174 GLN A C 1
ATOM 1345 O O . GLN A 1 174 ? -40.110 -17.913 23.508 1.00 89.62 174 GLN A O 1
ATOM 1350 N N . ASN A 1 175 ? -39.295 -16.308 24.842 1.00 82.12 175 ASN A N 1
ATOM 1351 C CA . ASN A 1 175 ? -40.418 -16.334 25.784 1.00 82.12 175 ASN A CA 1
ATOM 1352 C C . ASN A 1 175 ? -41.694 -15.667 25.233 1.00 82.12 175 ASN A C 1
ATOM 1354 O O . ASN A 1 175 ? -42.785 -15.974 25.703 1.00 82.12 175 ASN A O 1
ATOM 1358 N N . ILE A 1 176 ? -41.574 -14.750 24.265 1.00 83.88 176 ILE A N 1
ATOM 1359 C CA . ILE A 1 176 ? -42.716 -14.074 23.610 1.00 83.88 176 ILE A CA 1
ATOM 1360 C C . ILE A 1 176 ? -43.122 -14.691 22.267 1.00 83.88 176 ILE A C 1
ATOM 1362 O O . ILE A 1 176 ? -44.181 -14.342 21.750 1.00 83.88 176 ILE A O 1
ATOM 1366 N N . SER A 1 177 ? -42.321 -15.590 21.691 1.00 63.69 177 SER A N 1
ATOM 1367 C CA . SER A 1 177 ? -42.700 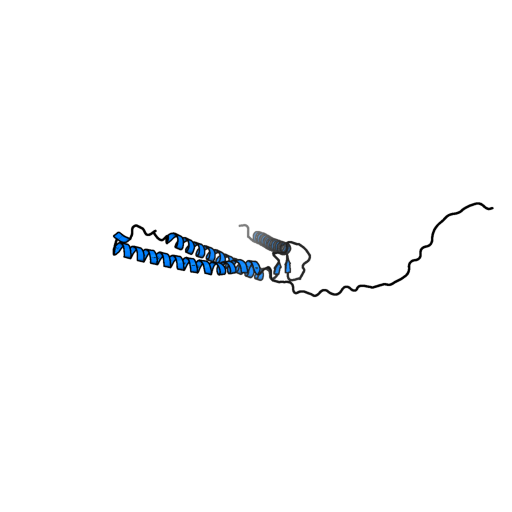-16.296 20.463 1.00 63.69 177 SER A CA 1
ATOM 1368 C C . SER A 1 177 ? -43.744 -17.366 20.809 1.00 63.69 177 SER A C 1
ATOM 1370 O O . SER A 1 177 ? -43.426 -18.269 21.584 1.00 63.69 177 SER A O 1
ATOM 1372 N N . PRO A 1 178 ? -44.989 -17.279 20.303 1.00 59.50 178 PRO A N 1
ATOM 1373 C CA . PRO A 1 178 ? -46.018 -18.256 20.628 1.00 59.50 178 PRO A CA 1
ATOM 1374 C C . PRO A 1 178 ? -45.609 -19.628 20.086 1.00 59.50 178 PRO A C 1
ATOM 1376 O O . PRO A 1 178 ? -45.246 -19.765 18.920 1.00 59.50 178 PRO A O 1
ATOM 1379 N N . THR A 1 179 ? -45.649 -20.642 20.948 1.00 59.22 179 THR A N 1
ATOM 1380 C CA . THR A 1 179 ? -45.601 -22.046 20.535 1.00 59.22 179 THR A CA 1
ATOM 1381 C C . THR A 1 179 ? -46.908 -22.371 19.810 1.00 59.22 179 THR A C 1
ATOM 1383 O O . THR A 1 179 ? -47.913 -22.631 20.474 1.00 59.22 179 THR A O 1
ATOM 1386 N N . GLU A 1 180 ? -46.913 -22.289 18.480 1.00 43.91 180 GLU A N 1
ATOM 1387 C CA . GLU A 1 180 ? -47.855 -23.047 17.638 1.00 43.91 180 GLU A CA 1
ATOM 1388 C C . GLU A 1 180 ? -47.382 -24.496 17.479 1.00 43.91 180 GLU A C 1
ATOM 1390 O O . GLU A 1 180 ? -46.154 -24.708 17.326 1.00 43.91 180 GLU A O 1
#